Protein AF-K7T236-F1 (afdb_monomer_lite)

Sequence (93 aa):
MSRALCLDRGLIVGEVATEQAWGDQDELVYLTTRDVIAKTGLASTTLQRRRENDPTFPKPVVLSKVGNQNRCIRWVQSEIEGWMRKQAESRPE

Structure (mmCIF, N/CA/C/O backbone):
data_AF-K7T236-F1
#
_entry.id   AF-K7T236-F1
#
loop_
_atom_site.group_PDB
_atom_site.id
_atom_site.type_symbol
_atom_site.label_atom_id
_atom_site.label_alt_id
_atom_site.label_comp_id
_atom_site.label_asym_id
_atom_site.label_entity_id
_atom_site.label_seq_id
_atom_site.pdbx_PDB_ins_code
_atom_site.Cartn_x
_atom_site.Cartn_y
_atom_site.Cartn_z
_atom_site.occupancy
_atom_site.B_iso_or_equiv
_atom_site.auth_seq_id
_atom_site.auth_comp_id
_atom_site.auth_asym_id
_atom_site.auth_atom_id
_a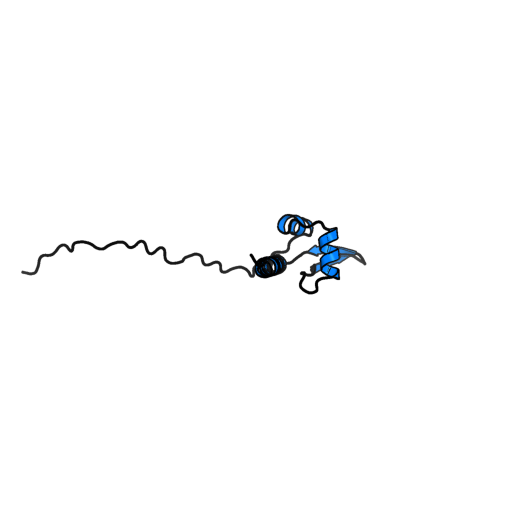tom_site.pdbx_PDB_model_num
ATOM 1 N N . MET A 1 1 ? -27.436 -63.042 38.446 1.00 42.62 1 MET A N 1
ATOM 2 C CA . MET A 1 1 ? -26.376 -62.554 37.538 1.00 42.62 1 MET A CA 1
ATOM 3 C C . MET A 1 1 ? -26.618 -61.076 37.270 1.00 42.62 1 MET A C 1
ATOM 5 O O . MET A 1 1 ? -27.749 -60.625 37.376 1.00 42.62 1 MET A O 1
ATOM 9 N N . SER A 1 2 ? -25.535 -60.339 37.079 1.00 40.50 2 SER A N 1
ATOM 10 C CA . SER A 1 2 ? -25.352 -58.902 37.284 1.00 40.50 2 SER A CA 1
ATOM 11 C C . SER A 1 2 ? -26.262 -57.922 36.518 1.00 40.50 2 SER A C 1
ATOM 13 O O . SER A 1 2 ? -26.391 -57.998 35.306 1.00 40.50 2 SER A O 1
ATOM 15 N N . ARG A 1 3 ? -26.762 -56.955 37.305 1.00 36.69 3 ARG A N 1
ATOM 16 C CA . ARG A 1 3 ? -26.969 -55.499 37.111 1.00 36.69 3 ARG A CA 1
ATOM 17 C C . ARG A 1 3 ? -27.743 -54.938 35.907 1.00 36.69 3 ARG A C 1
ATOM 19 O O . ARG A 1 3 ? -27.287 -54.916 34.773 1.00 36.69 3 ARG A O 1
ATOM 26 N N . ALA A 1 4 ? -28.832 -54.271 36.292 1.00 41.78 4 ALA A N 1
ATOM 27 C CA . ALA A 1 4 ? -29.415 -53.089 35.675 1.00 41.78 4 ALA A CA 1
ATOM 28 C C . ALA A 1 4 ? -28.466 -51.870 35.686 1.00 41.78 4 ALA A C 1
ATOM 30 O O . ALA A 1 4 ? -27.677 -51.712 36.622 1.00 41.78 4 ALA A O 1
ATOM 31 N N . LEU A 1 5 ? -28.616 -50.997 34.681 1.00 47.28 5 LEU A N 1
ATOM 32 C CA . LEU A 1 5 ? -29.001 -49.574 34.786 1.00 47.28 5 LEU A CA 1
ATOM 33 C C . LEU A 1 5 ? -28.696 -48.885 33.443 1.00 47.28 5 LEU A C 1
ATOM 35 O O . LEU A 1 5 ? -27.536 -48.658 33.106 1.00 47.28 5 LEU A O 1
ATOM 39 N N . CYS A 1 6 ? -29.741 -48.540 32.684 1.00 39.81 6 CYS A N 1
ATOM 40 C CA . CYS A 1 6 ? -29.638 -47.555 31.609 1.00 39.81 6 CYS A CA 1
ATOM 41 C C . CYS A 1 6 ? -29.445 -46.184 32.266 1.00 39.81 6 CYS A C 1
ATOM 43 O O . CYS A 1 6 ? -30.332 -45.719 32.981 1.00 39.81 6 CYS A O 1
ATOM 45 N N . LEU A 1 7 ? -28.270 -45.581 32.088 1.00 50.50 7 LEU A N 1
ATOM 46 C CA . LEU A 1 7 ? -27.964 -44.256 32.616 1.00 50.50 7 LEU A CA 1
ATOM 47 C C . LEU A 1 7 ? -28.692 -43.175 31.812 1.00 50.50 7 LEU A C 1
ATOM 49 O O . LEU A 1 7 ? -28.523 -43.025 30.604 1.00 50.50 7 LEU A O 1
ATOM 53 N N . ASP A 1 8 ? -29.508 -42.458 32.570 1.00 40.69 8 ASP A N 1
ATOM 54 C CA . ASP A 1 8 ? -30.115 -41.162 32.330 1.00 40.69 8 ASP A CA 1
ATOM 55 C C . ASP A 1 8 ? -29.055 -40.075 32.048 1.00 40.69 8 ASP A C 1
ATOM 57 O O . ASP A 1 8 ? -27.966 -40.094 32.618 1.00 40.69 8 ASP A O 1
ATOM 61 N N . ARG A 1 9 ? -29.424 -39.110 31.195 1.00 45.34 9 ARG A N 1
ATOM 62 C CA . ARG A 1 9 ? -28.867 -37.743 31.099 1.00 45.34 9 ARG A CA 1
ATOM 63 C C . ARG A 1 9 ? -27.341 -37.602 31.066 1.00 45.34 9 ARG A C 1
ATOM 65 O O . ARG A 1 9 ? -26.684 -37.353 32.071 1.00 45.34 9 ARG A O 1
ATOM 72 N N . GLY A 1 10 ? -26.819 -37.525 29.847 1.00 37.84 10 GLY A N 1
ATOM 73 C CA . GLY A 1 10 ? -25.580 -36.814 29.546 1.00 37.84 10 GLY A CA 1
ATOM 74 C C . GLY A 1 10 ? -25.873 -35.638 28.625 1.00 37.84 10 GLY A C 1
ATOM 75 O O . GLY A 1 10 ? -26.079 -35.821 27.432 1.00 37.84 10 GLY A O 1
ATOM 76 N N . LEU A 1 11 ? -25.935 -34.445 29.205 1.00 37.78 11 LEU A N 1
ATOM 77 C CA . LEU A 1 11 ? -25.910 -33.144 28.547 1.00 37.78 11 LEU A CA 1
ATOM 78 C C . LEU A 1 11 ? -24.785 -33.119 27.492 1.00 37.78 11 LEU A C 1
ATOM 80 O O . LEU A 1 11 ? -23.615 -33.076 27.863 1.00 37.78 11 LEU A O 1
ATOM 84 N N . ILE A 1 12 ? -25.107 -33.114 26.194 1.00 43.53 12 ILE A N 1
ATOM 85 C CA . ILE A 1 12 ? -24.154 -32.581 25.216 1.00 43.53 12 ILE A CA 1
ATOM 86 C C . ILE A 1 12 ? -24.127 -31.067 25.425 1.00 43.53 12 ILE A C 1
ATOM 88 O O . ILE A 1 12 ? -24.886 -30.313 24.820 1.00 43.53 12 ILE A O 1
ATOM 92 N N . VAL A 1 13 ? -23.276 -30.606 26.342 1.00 42.22 13 VAL A N 1
ATOM 93 C CA . VAL A 1 13 ? -22.724 -29.262 26.199 1.00 42.22 13 VAL A CA 1
ATOM 94 C C . VAL A 1 13 ? -22.027 -29.313 24.852 1.00 42.22 13 VAL A C 1
ATOM 96 O O . VAL A 1 13 ? -21.025 -30.007 24.700 1.00 42.22 13 VAL A O 1
ATOM 99 N N . GLY A 1 14 ? -22.631 -28.679 23.849 1.00 47.19 14 GLY A N 1
ATOM 100 C CA . GLY A 1 14 ? -21.983 -28.393 22.581 1.00 47.19 14 GLY A CA 1
ATOM 101 C C . GLY A 1 14 ? -20.845 -27.425 22.856 1.00 47.19 14 GLY A C 1
ATOM 102 O O . GLY A 1 14 ? -20.962 -26.228 22.615 1.00 47.19 14 GLY A O 1
ATOM 103 N N . GLU A 1 15 ? -19.772 -27.946 23.436 1.00 49.34 15 GLU A N 1
ATOM 104 C CA . GLU A 1 15 ? -18.475 -27.316 23.490 1.00 49.34 15 GLU A CA 1
ATOM 105 C C . GLU A 1 15 ? -17.961 -27.309 22.052 1.00 49.34 15 GLU A C 1
ATOM 107 O O . GLU A 1 15 ? -17.309 -28.234 21.580 1.00 49.34 15 GLU A O 1
ATOM 112 N N . VAL A 1 16 ? -18.332 -26.263 21.313 1.00 52.78 16 VAL A N 1
ATOM 113 C CA . VAL A 1 16 ? -17.669 -25.887 20.063 1.00 52.78 16 VAL A CA 1
ATOM 114 C C . VAL A 1 16 ? -16.318 -25.269 20.419 1.00 52.78 16 VAL A C 1
ATOM 116 O O . VAL A 1 16 ? -16.073 -24.075 20.261 1.00 52.78 16 VAL A O 1
ATOM 119 N N . ALA A 1 17 ? -15.443 -26.095 20.986 1.00 46.38 17 ALA A N 1
ATOM 120 C CA . ALA A 1 17 ? -14.055 -25.759 21.203 1.00 46.38 17 ALA A CA 1
ATOM 121 C C . ALA A 1 17 ? -13.348 -25.690 19.843 1.00 46.38 17 ALA A C 1
ATOM 123 O O . ALA A 1 17 ? -13.041 -26.702 19.228 1.00 46.38 17 ALA A O 1
ATOM 124 N N . THR A 1 18 ? -13.084 -24.451 19.420 1.00 59.00 18 THR A N 1
ATOM 125 C CA . THR A 1 18 ? -11.821 -24.014 18.807 1.00 59.00 18 THR A CA 1
ATOM 126 C C . THR A 1 18 ? -11.252 -24.903 17.695 1.00 59.00 18 THR A C 1
ATOM 128 O O . THR A 1 18 ? -10.290 -25.634 17.907 1.00 59.00 18 THR A O 1
ATOM 131 N N . GLU A 1 19 ? -11.714 -24.711 16.460 1.00 50.06 19 GLU A N 1
ATOM 132 C CA . GLU A 1 19 ? -10.935 -25.103 15.273 1.00 50.06 19 GLU A CA 1
ATOM 133 C C . GLU A 1 19 ? -10.951 -23.997 14.222 1.00 50.06 19 GLU A C 1
ATOM 135 O O . GLU A 1 19 ? -11.245 -24.173 13.045 1.00 50.06 19 GLU A O 1
ATOM 140 N N . GLN A 1 20 ? -10.616 -22.799 14.673 1.00 48.34 20 GLN A N 1
ATOM 141 C CA . GLN A 1 20 ? -10.147 -21.752 13.791 1.00 48.34 20 GLN A CA 1
ATOM 142 C C . GLN A 1 20 ? -8.647 -21.627 14.014 1.00 48.34 20 GLN A C 1
ATOM 144 O O . GLN A 1 20 ? -8.145 -20.685 14.617 1.00 48.34 20 GLN A O 1
ATOM 149 N N . ALA A 1 21 ? -7.933 -22.637 13.515 1.00 50.84 21 ALA A N 1
ATOM 150 C CA . ALA A 1 21 ? -6.506 -22.563 13.265 1.00 50.84 21 ALA A CA 1
ATOM 151 C C . ALA A 1 21 ? -6.269 -21.497 12.182 1.00 50.84 21 ALA A C 1
ATOM 153 O O . ALA A 1 21 ? -6.168 -21.790 10.995 1.00 50.84 21 ALA A O 1
ATOM 154 N N . TRP A 1 22 ? -6.240 -20.227 12.588 1.00 49.41 22 TRP A N 1
ATOM 155 C CA . TRP A 1 22 ? -5.851 -19.087 11.752 1.00 49.41 22 TRP A CA 1
ATOM 156 C C . TRP A 1 22 ? -4.325 -19.041 11.694 1.00 49.41 22 TRP A C 1
ATOM 158 O O . TRP A 1 22 ? -3.680 -18.100 12.146 1.00 49.41 22 TRP A O 1
ATOM 168 N N . GLY A 1 23 ? -3.751 -20.144 11.227 1.00 55.94 23 GLY A N 1
ATOM 169 C CA . GLY A 1 23 ? -2.325 -20.404 11.216 1.00 55.94 23 GLY A CA 1
ATOM 170 C C . GLY A 1 23 ? -1.803 -20.481 9.797 1.00 55.94 23 GLY A C 1
ATOM 171 O O . GLY A 1 23 ? -1.272 -21.514 9.426 1.00 55.94 23 GLY A O 1
ATOM 172 N N . ASP A 1 24 ? -1.986 -19.412 9.026 1.00 51.97 24 ASP A N 1
ATOM 173 C CA . ASP A 1 24 ? -1.021 -19.017 7.999 1.00 51.97 24 ASP A CA 1
ATOM 174 C C . ASP A 1 24 ? -1.250 -17.531 7.678 1.00 51.97 24 ASP A C 1
ATOM 176 O O . ASP A 1 24 ? -2.120 -17.152 6.897 1.00 51.97 24 ASP A O 1
ATOM 180 N N . GLN A 1 25 ? -0.594 -16.645 8.426 1.00 53.12 25 GLN A N 1
ATOM 181 C CA . GLN A 1 25 ? -0.567 -15.200 8.131 1.00 53.12 25 GLN A CA 1
ATOM 182 C C . GLN A 1 25 ? 0.816 -14.764 7.623 1.00 53.12 25 GLN A C 1
ATOM 184 O O . GLN A 1 25 ? 1.085 -13.567 7.494 1.00 53.12 25 GLN A O 1
ATOM 189 N N . ASP A 1 26 ? 1.675 -15.744 7.335 1.00 57.03 26 ASP A N 1
ATOM 190 C CA . ASP A 1 26 ? 3.036 -15.551 6.843 1.00 57.03 26 ASP A CA 1
ATOM 191 C C . ASP A 1 26 ? 3.183 -15.943 5.366 1.00 57.03 26 ASP A C 1
ATOM 193 O O . ASP A 1 26 ? 4.268 -15.791 4.800 1.00 57.03 26 ASP A O 1
ATOM 197 N N . GLU A 1 27 ? 2.105 -16.377 4.693 1.00 68.94 27 GLU A N 1
ATOM 198 C CA . GLU A 1 27 ? 2.113 -16.431 3.235 1.00 68.94 27 GLU A CA 1
ATOM 199 C C . GLU A 1 27 ? 2.425 -15.031 2.690 1.00 68.94 27 GLU A C 1
ATOM 201 O O . GLU A 1 27 ? 1.678 -14.060 2.854 1.00 68.94 27 GLU A O 1
ATOM 206 N N . LEU A 1 28 ? 3.592 -14.920 2.056 1.00 77.38 28 LEU A N 1
ATOM 207 C CA . LEU A 1 28 ? 4.111 -13.671 1.529 1.00 77.38 28 LEU A CA 1
ATOM 208 C C . LEU A 1 28 ? 3.318 -13.268 0.280 1.00 77.38 28 LEU A C 1
ATOM 210 O O . LEU A 1 28 ? 3.730 -13.501 -0.858 1.00 77.38 28 LEU A O 1
ATOM 214 N N . VAL A 1 29 ? 2.162 -12.644 0.496 1.00 87.31 29 VAL A N 1
ATOM 215 C CA . VAL A 1 29 ? 1.281 -12.183 -0.577 1.00 87.31 29 VAL A CA 1
ATOM 216 C C . VAL A 1 29 ? 1.690 -10.784 -1.035 1.00 87.31 29 VAL A C 1
ATOM 218 O O . VAL A 1 29 ? 1.667 -9.805 -0.280 1.00 87.31 29 VAL A O 1
ATOM 221 N N . TYR A 1 30 ? 2.036 -10.678 -2.319 1.00 87.25 30 TYR A N 1
ATOM 222 C CA . TYR A 1 30 ? 2.414 -9.422 -2.961 1.00 87.25 30 TYR A CA 1
ATOM 223 C C . TYR A 1 30 ? 1.226 -8.718 -3.622 1.00 87.25 30 TYR A C 1
ATOM 225 O O . TYR A 1 30 ? 0.731 -9.132 -4.673 1.00 87.25 30 TYR A O 1
ATOM 233 N N . LEU A 1 31 ? 0.850 -7.565 -3.082 1.00 87.44 31 LEU A N 1
ATOM 234 C CA . LEU A 1 31 ? -0.189 -6.694 -3.620 1.00 87.44 31 LEU A CA 1
ATOM 235 C C . LEU A 1 31 ? 0.370 -5.687 -4.627 1.00 87.44 31 LEU A C 1
ATOM 237 O O . LEU A 1 31 ? 1.525 -5.256 -4.553 1.00 87.44 31 LEU A O 1
ATOM 241 N N . THR A 1 32 ? -0.467 -5.280 -5.580 1.00 89.38 32 THR A N 1
ATOM 242 C CA . THR A 1 32 ? -0.174 -4.115 -6.421 1.00 89.38 32 THR A CA 1
ATOM 243 C C . THR A 1 32 ? -0.540 -2.827 -5.685 1.00 89.38 32 THR A C 1
ATOM 245 O O . THR A 1 32 ? -1.334 -2.839 -4.745 1.00 89.38 32 THR A O 1
ATOM 248 N N . THR A 1 33 ? -0.025 -1.679 -6.133 1.00 86.88 33 THR A N 1
ATOM 249 C CA . THR A 1 33 ? -0.445 -0.379 -5.577 1.00 86.88 33 THR A CA 1
ATOM 250 C C . THR A 1 33 ? -1.959 -0.169 -5.698 1.00 86.88 33 THR A C 1
ATOM 252 O O . THR A 1 33 ? -2.562 0.426 -4.812 1.00 86.88 33 THR A O 1
ATOM 255 N N . ARG A 1 34 ? -2.600 -0.695 -6.755 1.00 87.75 34 ARG A N 1
ATOM 256 C CA . ARG A 1 34 ? -4.057 -0.604 -6.928 1.00 87.75 34 ARG A CA 1
ATOM 257 C C . ARG A 1 34 ? -4.806 -1.392 -5.853 1.00 87.75 34 ARG A C 1
ATOM 259 O O . ARG A 1 34 ? -5.778 -0.881 -5.310 1.00 87.75 34 ARG A O 1
ATOM 266 N N . ASP A 1 35 ? -4.335 -2.593 -5.522 1.00 89.88 35 ASP A N 1
ATOM 267 C CA . ASP A 1 35 ? -4.909 -3.407 -4.443 1.00 89.88 35 ASP A CA 1
ATOM 268 C C . ASP A 1 35 ? -4.708 -2.753 -3.075 1.00 89.88 35 ASP A C 1
ATOM 270 O O . ASP A 1 35 ? -5.617 -2.748 -2.253 1.00 89.88 35 ASP A O 1
ATOM 274 N N . VAL A 1 36 ? -3.551 -2.124 -2.843 1.00 88.56 36 VAL A N 1
ATOM 275 C CA . VAL A 1 36 ? -3.305 -1.353 -1.614 1.00 88.56 36 VAL A CA 1
ATOM 276 C C . VAL A 1 36 ? -4.265 -0.172 -1.495 1.00 88.56 36 VAL A C 1
ATOM 278 O O . VAL A 1 36 ? -4.818 0.051 -0.420 1.00 88.56 36 VAL A O 1
ATOM 281 N N . ILE A 1 37 ? -4.506 0.568 -2.580 1.00 90.50 37 ILE A N 1
ATOM 282 C CA . ILE A 1 37 ? -5.495 1.658 -2.611 1.00 90.50 37 ILE A CA 1
ATOM 283 C C . ILE A 1 37 ? -6.894 1.117 -2.303 1.00 90.50 37 ILE A C 1
ATOM 285 O O . ILE A 1 37 ? -7.588 1.681 -1.463 1.00 90.50 37 ILE A O 1
ATOM 289 N N . ALA A 1 38 ? -7.287 0.002 -2.924 1.00 90.56 38 ALA A N 1
ATOM 290 C CA . ALA A 1 38 ? -8.584 -0.625 -2.679 1.00 90.56 38 ALA A CA 1
ATOM 291 C C . ALA A 1 38 ? -8.741 -1.099 -1.222 1.00 90.56 38 ALA A C 1
ATOM 293 O O . ALA A 1 38 ? -9.795 -0.898 -0.629 1.00 90.56 38 ALA A O 1
ATOM 294 N N . LYS A 1 39 ? -7.687 -1.678 -0.628 1.00 88.69 39 LYS A N 1
ATOM 295 C CA . LYS A 1 39 ? -7.705 -2.197 0.749 1.00 88.69 39 LYS A CA 1
ATOM 296 C C . LYS A 1 39 ? -7.665 -1.077 1.794 1.00 88.69 39 LYS A C 1
ATOM 298 O O . LYS A 1 39 ? -8.369 -1.143 2.792 1.00 88.69 39 LYS A O 1
ATOM 303 N N . THR A 1 40 ? -6.846 -0.046 1.576 1.00 87.81 40 THR A N 1
ATOM 304 C CA . THR A 1 40 ? -6.677 1.091 2.505 1.00 87.81 40 THR A CA 1
ATOM 305 C C . THR A 1 40 ? -7.748 2.172 2.357 1.00 87.81 40 THR A C 1
ATOM 307 O O . THR A 1 40 ? -7.927 2.967 3.276 1.00 87.81 40 THR A O 1
ATOM 310 N N . GLY A 1 41 ? -8.416 2.257 1.202 1.00 88.81 41 GLY A N 1
ATOM 311 C CA . GLY A 1 41 ? -9.304 3.369 0.851 1.00 88.81 41 GLY A CA 1
ATOM 312 C C . GLY A 1 41 ? -8.577 4.703 0.632 1.00 88.81 41 GLY A C 1
ATOM 313 O O . GLY A 1 41 ? -9.219 5.741 0.486 1.00 88.81 41 GLY A O 1
ATOM 314 N N . LEU A 1 42 ? -7.239 4.711 0.621 1.00 86.88 42 LEU A N 1
ATOM 315 C CA . LEU A 1 42 ? -6.434 5.924 0.494 1.00 86.88 42 LEU A CA 1
ATOM 316 C C . LEU A 1 42 ? -6.049 6.180 -0.959 1.00 86.88 42 LEU A C 1
ATOM 318 O O . LEU A 1 42 ? -5.625 5.277 -1.674 1.00 86.88 42 LEU A O 1
ATOM 322 N N . ALA A 1 43 ? -6.095 7.445 -1.374 1.00 88.12 43 ALA A N 1
ATOM 323 C CA . ALA A 1 43 ? -5.588 7.851 -2.679 1.00 88.12 43 ALA A CA 1
ATOM 324 C C . ALA A 1 43 ? -4.068 7.625 -2.802 1.00 88.12 43 ALA A C 1
ATOM 326 O O . ALA A 1 43 ? -3.317 7.757 -1.833 1.00 88.12 43 ALA A O 1
ATOM 327 N N . SER A 1 44 ? -3.595 7.371 -4.028 1.00 84.38 44 SER A N 1
ATOM 328 C CA . SER A 1 44 ? -2.166 7.152 -4.315 1.00 84.38 44 SER A CA 1
ATOM 329 C C . SER A 1 44 ? -1.266 8.305 -3.855 1.00 84.38 44 SER A C 1
ATOM 331 O O . SER A 1 44 ? -0.142 8.074 -3.415 1.00 84.38 44 SER A O 1
ATOM 333 N N . THR A 1 45 ? -1.748 9.544 -3.949 1.00 86.88 45 THR A N 1
ATOM 334 C CA . THR A 1 45 ? -1.032 10.741 -3.482 1.00 86.88 45 THR A CA 1
ATOM 335 C C . THR A 1 45 ? -0.875 10.742 -1.962 1.00 86.88 45 THR A C 1
ATOM 337 O O . THR A 1 45 ? 0.195 11.061 -1.449 1.00 86.88 45 THR A O 1
ATOM 340 N N . THR A 1 46 ? -1.907 10.308 -1.237 1.00 87.75 46 THR A N 1
ATOM 341 C CA . THR A 1 46 ? -1.882 10.161 0.222 1.00 87.75 46 THR A CA 1
ATOM 342 C C . THR A 1 46 ? -0.934 9.051 0.660 1.00 87.75 46 THR A C 1
ATOM 344 O O . THR A 1 46 ? -0.233 9.231 1.652 1.00 87.75 46 THR A O 1
ATOM 347 N N . LEU A 1 47 ? -0.854 7.939 -0.082 1.00 86.00 47 LEU A N 1
ATOM 348 C CA . LEU A 1 47 ? 0.121 6.873 0.191 1.00 86.00 47 LEU A CA 1
ATOM 349 C C . LEU A 1 47 ? 1.556 7.399 0.087 1.00 86.00 47 LEU A C 1
ATOM 351 O O . LEU A 1 47 ? 2.365 7.172 0.983 1.00 86.00 47 LEU A O 1
ATOM 355 N N . GLN A 1 48 ? 1.863 8.143 -0.980 1.00 84.44 48 GLN A N 1
ATOM 356 C CA . GLN A 1 48 ? 3.194 8.712 -1.179 1.00 84.44 48 GLN A CA 1
ATOM 357 C C . GLN A 1 48 ? 3.536 9.747 -0.097 1.00 84.44 48 GLN A C 1
ATOM 359 O O . GLN A 1 48 ? 4.616 9.686 0.482 1.00 84.44 48 GLN A O 1
ATOM 364 N N . ARG A 1 49 ? 2.591 10.630 0.251 1.00 87.25 49 ARG A N 1
ATOM 365 C CA . ARG A 1 49 ? 2.771 11.603 1.335 1.00 87.25 49 ARG A CA 1
ATOM 366 C C . ARG A 1 49 ? 2.972 10.918 2.689 1.00 87.25 49 ARG A C 1
ATOM 368 O O . ARG A 1 49 ? 3.866 11.303 3.431 1.00 87.25 49 ARG A O 1
ATOM 375 N N . ARG A 1 50 ? 2.186 9.893 3.024 1.00 85.88 50 ARG A N 1
ATOM 376 C CA . ARG A 1 50 ? 2.368 9.130 4.272 1.00 85.88 50 ARG A CA 1
ATOM 377 C C . ARG A 1 50 ? 3.706 8.416 4.310 1.00 85.88 50 ARG A C 1
ATOM 379 O O . ARG A 1 50 ? 4.372 8.458 5.325 1.00 85.88 50 ARG A O 1
ATOM 386 N N . ARG A 1 51 ? 4.169 7.859 3.194 1.00 85.50 51 ARG A N 1
ATOM 387 C CA . ARG A 1 51 ? 5.507 7.260 3.115 1.00 85.50 51 ARG A CA 1
ATOM 388 C C . ARG A 1 51 ? 6.636 8.257 3.420 1.00 85.50 51 ARG A C 1
ATOM 390 O O . ARG A 1 51 ? 7.687 7.846 3.902 1.00 85.50 51 ARG A O 1
ATOM 397 N N . GLU A 1 52 ? 6.442 9.537 3.115 1.00 84.06 52 GLU A N 1
ATOM 398 C CA . GLU A 1 52 ? 7.415 10.601 3.399 1.00 84.06 52 GLU A CA 1
ATOM 399 C C . GLU A 1 52 ? 7.331 11.118 4.843 1.00 84.06 52 GLU A C 1
ATOM 401 O O . GLU A 1 52 ? 8.354 11.494 5.406 1.00 84.06 52 GLU A O 1
ATOM 406 N N . ASN A 1 53 ? 6.137 11.129 5.443 1.00 84.19 53 ASN A N 1
ATOM 407 C CA . ASN A 1 53 ? 5.901 11.710 6.770 1.00 84.19 53 ASN A CA 1
ATOM 408 C C . ASN A 1 53 ? 5.907 10.672 7.908 1.00 84.19 53 ASN A C 1
ATOM 410 O O . ASN A 1 53 ? 6.300 10.996 9.025 1.00 84.19 53 ASN A O 1
ATOM 414 N N . ASP A 1 54 ? 5.496 9.433 7.634 1.00 80.38 54 ASP A N 1
ATOM 415 C CA . ASP A 1 54 ? 5.300 8.372 8.619 1.00 80.38 54 ASP A CA 1
ATOM 416 C C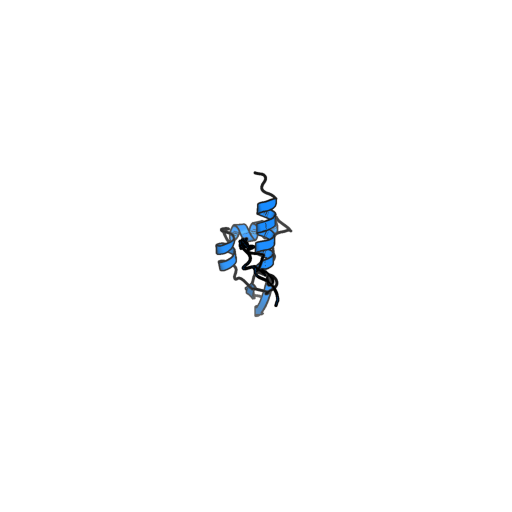 . ASP A 1 54 ? 6.338 7.249 8.434 1.00 80.38 54 ASP A C 1
ATOM 418 O O . ASP A 1 54 ? 6.253 6.471 7.478 1.00 80.38 54 ASP A O 1
ATOM 422 N N . PRO A 1 55 ? 7.292 7.075 9.369 1.00 79.00 55 PRO A N 1
ATOM 423 C CA . PRO A 1 55 ? 8.291 6.008 9.282 1.00 79.00 55 PRO A CA 1
ATOM 424 C C . PRO A 1 55 ? 7.696 4.605 9.488 1.00 79.00 55 PRO A C 1
ATOM 426 O O . PRO A 1 55 ? 8.319 3.614 9.113 1.00 79.00 55 PRO A O 1
ATOM 429 N N . THR A 1 56 ? 6.495 4.517 10.069 1.00 82.69 56 THR A N 1
ATOM 430 C CA . THR A 1 56 ? 5.760 3.264 10.321 1.00 82.69 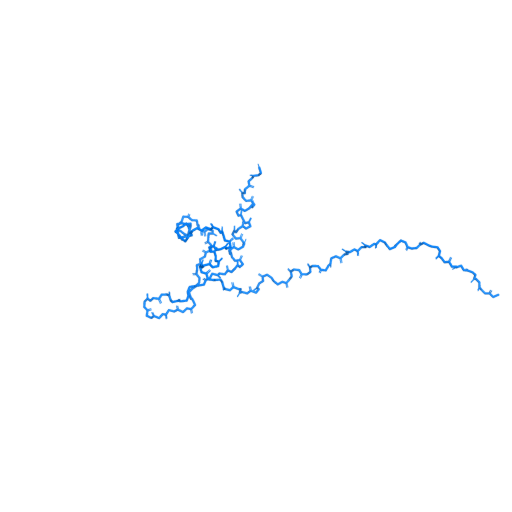56 THR A CA 1
ATOM 431 C C . THR A 1 56 ? 4.983 2.784 9.092 1.00 82.69 56 THR A C 1
ATOM 433 O O . THR A 1 56 ? 4.454 1.673 9.096 1.00 82.69 56 THR A O 1
ATOM 436 N N . PHE A 1 57 ? 4.866 3.611 8.048 1.00 84.00 57 PHE A N 1
ATOM 437 C CA . PHE A 1 57 ? 4.156 3.230 6.834 1.00 84.00 57 PHE A CA 1
ATOM 438 C C . PHE A 1 57 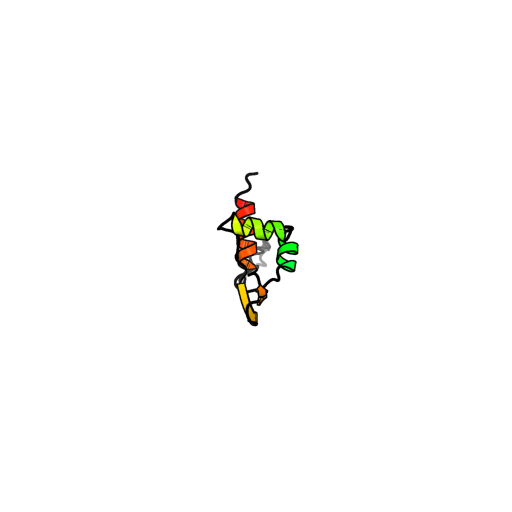? 4.990 2.217 6.021 1.00 84.00 57 PHE A C 1
ATOM 440 O O . PHE A 1 57 ? 6.190 2.443 5.822 1.00 84.00 57 PHE A O 1
ATOM 447 N N . PRO A 1 58 ? 4.396 1.106 5.542 1.00 85.62 58 PRO A N 1
ATOM 448 C CA . PRO A 1 58 ? 5.127 0.072 4.812 1.00 85.62 58 PRO A CA 1
ATOM 449 C C . PRO A 1 58 ? 5.780 0.617 3.543 1.00 85.62 58 PRO A C 1
ATOM 451 O O . PRO A 1 58 ? 5.334 1.606 2.954 1.00 85.62 58 PRO A O 1
ATOM 454 N N . LYS A 1 59 ? 6.867 -0.026 3.111 1.00 85.69 59 LYS A N 1
ATOM 455 C CA . LYS A 1 59 ? 7.632 0.405 1.937 1.00 85.69 59 LYS A CA 1
ATOM 456 C C . LYS A 1 59 ? 7.384 -0.546 0.768 1.00 85.69 59 LYS A C 1
ATOM 458 O O . LYS A 1 59 ? 7.384 -1.758 0.954 1.00 85.69 59 LYS A O 1
ATOM 463 N N . PRO A 1 60 ? 7.220 -0.021 -0.456 1.00 86.38 60 PRO A N 1
ATOM 464 C CA . PRO A 1 60 ? 7.070 -0.874 -1.620 1.00 86.38 60 PRO A CA 1
ATOM 465 C C . PRO A 1 60 ? 8.364 -1.647 -1.909 1.00 86.38 60 PRO A C 1
ATOM 467 O O . PRO A 1 60 ? 9.453 -1.070 -1.956 1.00 86.38 60 PRO A O 1
ATOM 470 N N . VAL A 1 61 ? 8.225 -2.941 -2.180 1.00 85.38 61 VAL A N 1
ATOM 471 C CA . VAL A 1 61 ? 9.293 -3.843 -2.614 1.00 85.38 61 VAL A CA 1
ATOM 472 C C . VAL A 1 61 ? 9.383 -3.824 -4.138 1.00 85.38 61 VAL A C 1
ATOM 474 O O . VAL A 1 61 ? 8.390 -3.952 -4.852 1.00 85.38 61 VAL A O 1
ATOM 477 N N . VAL A 1 62 ? 10.595 -3.665 -4.662 1.00 83.31 62 VAL A N 1
ATOM 478 C CA . VAL A 1 62 ? 10.850 -3.637 -6.106 1.00 83.31 62 VAL A CA 1
ATOM 479 C C . VAL A 1 62 ? 11.418 -4.990 -6.511 1.00 83.31 62 VAL A C 1
ATOM 481 O O . VAL A 1 62 ? 12.580 -5.270 -6.237 1.00 83.31 62 VAL A O 1
ATOM 484 N N . LEU A 1 63 ? 10.607 -5.819 -7.168 1.00 78.75 63 LEU A N 1
ATOM 485 C CA . LEU A 1 63 ? 10.996 -7.183 -7.549 1.00 78.75 63 LEU A CA 1
ATOM 486 C C . LEU A 1 63 ? 11.836 -7.230 -8.831 1.00 78.75 63 LEU A C 1
ATOM 488 O O . LEU A 1 63 ? 12.619 -8.151 -9.029 1.00 78.75 63 LEU A O 1
ATOM 492 N N . SER A 1 64 ? 11.680 -6.248 -9.719 1.00 73.25 64 SER A N 1
ATOM 493 C CA . SER A 1 64 ? 12.462 -6.172 -10.954 1.00 73.25 64 SER A CA 1
ATOM 494 C C . SER A 1 64 ? 12.686 -4.725 -11.385 1.00 73.25 64 SER A C 1
ATOM 496 O O . SER A 1 64 ? 11.779 -3.883 -11.312 1.00 73.25 64 SER A O 1
ATOM 498 N N . LYS A 1 65 ? 13.911 -4.450 -11.837 1.00 71.12 65 LYS A N 1
ATOM 499 C CA . LYS A 1 65 ? 14.349 -3.179 -12.419 1.00 71.12 65 LYS A CA 1
ATOM 500 C C . LYS A 1 65 ? 14.762 -3.447 -13.863 1.00 71.12 65 LYS A C 1
ATOM 502 O O . LYS A 1 65 ? 15.558 -4.346 -14.110 1.00 71.12 65 LYS A O 1
ATOM 507 N N . VAL A 1 66 ? 14.236 -2.670 -14.805 1.00 61.97 66 VAL A N 1
ATOM 508 C CA . VAL A 1 66 ? 14.675 -2.708 -16.208 1.00 61.97 66 VAL A CA 1
ATOM 509 C C . VAL A 1 66 ? 15.273 -1.344 -16.517 1.00 61.97 66 VAL A C 1
ATOM 511 O O . VAL A 1 66 ? 14.559 -0.340 -16.550 1.00 61.97 66 VAL A O 1
ATOM 514 N N . GLY A 1 67 ? 16.597 -1.295 -16.676 1.00 70.75 67 GLY A N 1
ATOM 515 C CA . GLY A 1 67 ? 17.334 -0.034 -16.758 1.00 70.75 67 GLY A CA 1
ATOM 516 C C . GLY A 1 67 ? 17.151 0.806 -15.487 1.00 70.75 67 GLY A C 1
ATOM 517 O O . GLY A 1 67 ? 17.285 0.294 -14.378 1.00 70.75 67 GLY A O 1
ATOM 518 N N . ASN A 1 68 ? 16.806 2.088 -15.648 1.00 67.69 68 ASN A N 1
ATOM 519 C CA . ASN A 1 68 ? 16.577 3.023 -14.538 1.00 67.69 68 ASN A CA 1
ATOM 520 C C . ASN A 1 68 ? 15.101 3.104 -14.085 1.00 67.69 68 ASN A C 1
ATOM 522 O O . ASN A 1 68 ? 14.728 4.017 -13.354 1.00 67.69 68 ASN A O 1
ATOM 526 N N . GLN A 1 69 ? 14.232 2.198 -14.554 1.00 63.56 69 GLN A N 1
ATOM 527 C CA . GLN A 1 69 ? 12.809 2.202 -14.205 1.00 63.56 69 GLN A CA 1
ATOM 528 C C . GLN A 1 69 ? 12.411 0.979 -13.373 1.00 63.56 69 GLN A C 1
ATOM 530 O O . GLN A 1 69 ? 12.672 -0.176 -13.725 1.00 63.56 69 GLN A O 1
ATOM 535 N N . ASN A 1 70 ? 11.712 1.245 -12.270 1.00 69.62 70 ASN A N 1
ATOM 536 C CA . ASN A 1 70 ? 11.120 0.241 -11.394 1.00 69.62 70 ASN A CA 1
ATOM 537 C C . ASN A 1 70 ? 9.823 -0.282 -12.036 1.00 69.62 70 ASN A C 1
ATOM 539 O O . ASN A 1 70 ? 8.777 0.352 -11.928 1.00 69.62 70 ASN A O 1
ATOM 543 N N . ARG A 1 71 ? 9.888 -1.426 -12.730 1.00 64.88 71 ARG A N 1
ATOM 544 C CA . ARG A 1 71 ? 8.740 -1.994 -13.468 1.00 64.88 71 ARG A CA 1
ATOM 545 C C . ARG A 1 71 ? 7.788 -2.783 -12.570 1.00 64.88 71 ARG A C 1
ATOM 547 O O . ARG A 1 71 ? 6.578 -2.687 -12.733 1.00 64.88 71 ARG A O 1
ATOM 554 N N . CYS A 1 72 ? 8.329 -3.542 -11.618 1.00 75.06 72 CYS A N 1
ATOM 555 C CA . CYS A 1 72 ? 7.544 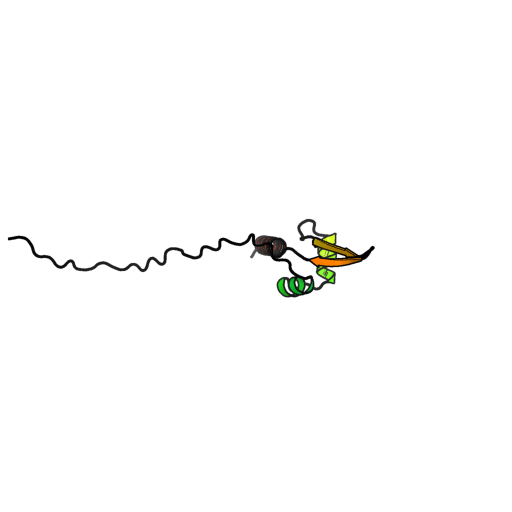-4.428 -10.758 1.00 75.06 72 CYS A CA 1
ATOM 556 C C . CYS A 1 72 ? 7.622 -3.963 -9.308 1.00 75.06 72 CYS A C 1
ATOM 558 O O . CYS A 1 72 ? 8.423 -4.471 -8.523 1.00 75.06 72 CYS A O 1
ATOM 560 N N . ILE A 1 73 ? 6.795 -2.972 -8.979 1.00 82.00 73 ILE A N 1
ATOM 561 C CA . ILE A 1 73 ? 6.606 -2.491 -7.611 1.00 82.00 73 ILE A CA 1
ATOM 562 C C . ILE A 1 73 ? 5.474 -3.299 -6.975 1.00 82.00 73 ILE A C 1
ATOM 564 O O . ILE A 1 73 ? 4.369 -3.360 -7.516 1.00 82.00 73 ILE A O 1
ATOM 568 N N . ARG A 1 74 ? 5.757 -3.930 -5.839 1.00 88.69 74 ARG A N 1
ATOM 569 C CA . ARG A 1 74 ? 4.817 -4.738 -5.065 1.00 88.69 74 ARG A CA 1
ATOM 570 C C . ARG A 1 74 ? 4.828 -4.318 -3.604 1.00 88.69 74 ARG A C 1
ATOM 572 O O . ARG A 1 74 ? 5.780 -3.711 -3.129 1.00 88.69 74 ARG A O 1
ATOM 579 N N . TRP A 1 75 ? 3.757 -4.641 -2.905 1.00 88.19 75 TRP A N 1
ATOM 580 C CA . TRP A 1 75 ? 3.574 -4.353 -1.490 1.00 88.19 75 TRP A CA 1
ATOM 581 C C . TRP A 1 75 ? 3.340 -5.654 -0.749 1.00 88.19 75 TRP A C 1
ATOM 583 O O . TRP A 1 75 ? 2.656 -6.529 -1.273 1.00 88.19 75 TRP A O 1
ATOM 593 N N . VAL A 1 76 ? 3.888 -5.785 0.452 1.00 89.94 76 VAL A N 1
ATOM 594 C CA . VAL A 1 76 ? 3.621 -6.954 1.287 1.00 89.94 76 VAL A CA 1
ATOM 595 C C . VAL A 1 76 ? 2.282 -6.748 1.982 1.00 89.94 76 VAL A C 1
ATOM 597 O O . VAL A 1 76 ? 2.073 -5.747 2.670 1.00 89.94 76 VAL A O 1
ATOM 600 N N . GLN A 1 77 ? 1.358 -7.682 1.771 1.00 89.19 77 GLN A N 1
ATOM 601 C CA . G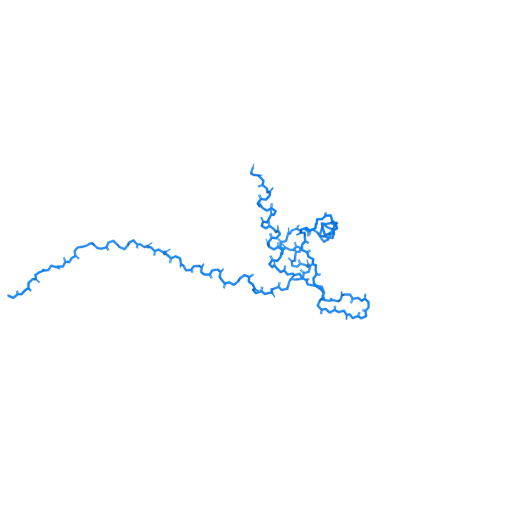LN A 1 77 ? 0.018 -7.627 2.347 1.00 89.19 77 GLN A CA 1
ATOM 602 C C . GLN A 1 77 ? 0.056 -7.554 3.883 1.00 89.19 77 GLN A C 1
ATOM 604 O O . GLN A 1 77 ? -0.567 -6.661 4.462 1.00 89.19 77 GLN A O 1
ATOM 609 N N . SER A 1 78 ? 0.846 -8.417 4.524 1.00 87.88 78 SER A N 1
ATOM 610 C CA . SER A 1 78 ? 0.935 -8.509 5.986 1.00 87.88 78 SER A CA 1
ATOM 611 C C . SER A 1 78 ? 1.446 -7.216 6.634 1.00 87.88 78 SER A C 1
ATOM 613 O O . SER A 1 78 ? 0.953 -6.817 7.688 1.00 87.88 78 SER A O 1
ATOM 615 N N . GLU A 1 79 ? 2.373 -6.494 5.991 1.00 88.12 79 GLU A N 1
ATOM 616 C CA . GLU A 1 79 ? 2.853 -5.203 6.504 1.00 88.12 79 GLU A CA 1
ATOM 617 C C . GLU A 1 79 ? 1.761 -4.122 6.459 1.00 88.12 79 GLU A C 1
ATOM 619 O O . GLU A 1 79 ? 1.623 -3.326 7.391 1.00 88.12 79 GLU A O 1
ATOM 624 N N . ILE A 1 80 ? 0.960 -4.104 5.387 1.00 89.38 80 ILE A N 1
ATOM 625 C CA . ILE A 1 80 ? -0.165 -3.171 5.229 1.00 89.38 80 ILE A CA 1
ATOM 626 C C . ILE A 1 80 ? -1.226 -3.438 6.297 1.00 89.38 80 ILE A C 1
ATOM 628 O O . ILE A 1 80 ? -1.711 -2.498 6.927 1.00 89.38 80 ILE A O 1
ATOM 632 N N . GLU A 1 81 ? -1.557 -4.704 6.541 1.00 88.12 81 GLU A N 1
ATOM 633 C CA . GLU A 1 81 ? -2.528 -5.089 7.570 1.00 88.12 81 GLU A CA 1
ATOM 634 C C . GLU A 1 81 ? -2.020 -4.821 8.984 1.00 88.12 81 GLU A C 1
ATOM 636 O O . GLU A 1 81 ? -2.768 -4.306 9.816 1.00 88.12 81 GLU A O 1
ATOM 641 N N . GLY A 1 82 ? -0.740 -5.085 9.251 1.00 88.88 82 GLY A N 1
ATOM 642 C CA . GLY A 1 82 ? -0.106 -4.732 10.518 1.00 88.88 82 GLY A CA 1
ATOM 643 C C . GLY A 1 82 ? -0.154 -3.226 10.783 1.00 88.88 82 GLY A C 1
ATOM 644 O O . GLY A 1 82 ? -0.474 -2.796 11.893 1.00 88.88 82 GLY A O 1
ATOM 645 N N . TRP A 1 83 ? 0.093 -2.406 9.758 1.00 89.00 83 TRP A N 1
ATOM 646 C CA . TRP A 1 83 ? -0.047 -0.954 9.858 1.00 89.00 83 TRP A CA 1
ATOM 647 C C . TRP A 1 83 ? -1.502 -0.526 10.109 1.00 89.00 83 TRP A C 1
ATOM 649 O O . TRP A 1 83 ? -1.746 0.281 11.007 1.00 89.00 83 TRP A O 1
ATOM 659 N N . MET A 1 84 ? -2.476 -1.095 9.390 1.00 87.75 84 MET A N 1
ATOM 660 C CA . MET A 1 84 ? -3.904 -0.821 9.615 1.00 87.75 84 MET A CA 1
ATOM 661 C C . MET A 1 84 ? -4.332 -1.153 11.044 1.00 87.75 84 MET A C 1
ATOM 663 O O . MET A 1 84 ? -5.030 -0.363 11.676 1.00 87.75 84 MET A O 1
ATOM 667 N N . ARG A 1 85 ? -3.882 -2.295 11.574 1.00 88.25 85 ARG A N 1
ATOM 668 C CA . ARG A 1 85 ? -4.186 -2.719 12.943 1.00 88.25 85 ARG A CA 1
ATOM 669 C C . ARG A 1 85 ? -3.636 -1.730 13.971 1.00 88.25 85 ARG A C 1
ATOM 671 O O . ARG A 1 85 ? -4.368 -1.335 14.870 1.00 88.25 85 ARG A O 1
ATOM 678 N N . LYS A 1 86 ? -2.401 -1.248 13.788 1.00 86.94 86 LYS A N 1
ATOM 679 C CA . LYS A 1 86 ? -1.817 -0.197 14.643 1.00 86.94 86 LYS A CA 1
ATOM 680 C C . LYS A 1 86 ? -2.612 1.109 14.596 1.00 86.94 86 LYS A C 1
ATOM 682 O O . LYS A 1 86 ? -2.761 1.767 15.620 1.00 86.94 86 LYS A O 1
ATOM 687 N N . GLN A 1 87 ? -3.119 1.499 13.422 1.00 84.94 87 GLN A N 1
ATOM 688 C CA . GLN A 1 87 ? -3.973 2.687 13.291 1.00 84.94 87 GLN A CA 1
ATOM 689 C C . GLN A 1 87 ? -5.318 2.509 14.002 1.00 84.94 87 GLN A C 1
ATOM 691 O O . GLN A 1 87 ? -5.801 3.455 14.615 1.00 84.94 87 GLN A O 1
ATOM 696 N N . ALA A 1 88 ? -5.900 1.308 13.943 1.00 83.88 88 ALA A N 1
ATOM 697 C CA . ALA A 1 88 ? -7.129 0.990 14.662 1.00 83.88 88 ALA A CA 1
ATOM 698 C C . ALA A 1 88 ? -6.928 1.039 16.185 1.00 83.88 88 ALA A C 1
ATOM 700 O O . ALA A 1 88 ? -7.750 1.622 16.877 1.00 83.88 88 ALA A O 1
ATOM 701 N N . GLU A 1 89 ? -5.818 0.503 16.693 1.00 84.81 89 GLU A N 1
ATOM 702 C CA . GLU A 1 89 ? -5.473 0.540 18.123 1.00 84.81 89 GLU A CA 1
ATOM 703 C C . GLU A 1 89 ? -5.125 1.955 18.615 1.00 84.81 89 GLU A C 1
ATOM 705 O O . GLU A 1 89 ? -5.437 2.326 19.740 1.00 84.81 89 GLU A O 1
ATOM 710 N N . SER A 1 90 ? -4.528 2.781 17.751 1.00 82.06 90 SER A N 1
ATOM 711 C CA . SER A 1 90 ? -4.221 4.185 18.063 1.00 82.06 90 SER A CA 1
ATOM 712 C C . SER A 1 90 ? -5.450 5.101 18.032 1.00 82.06 90 SER A C 1
ATOM 714 O O . SER A 1 90 ? -5.310 6.290 18.317 1.00 82.06 90 SER A O 1
ATOM 716 N N . ARG A 1 91 ? -6.632 4.600 17.646 1.00 71.12 91 ARG A N 1
ATOM 717 C CA . ARG A 1 91 ? -7.882 5.363 17.664 1.00 71.12 91 ARG A CA 1
ATOM 718 C C . ARG A 1 91 ? -8.554 5.173 19.031 1.00 71.12 91 ARG A C 1
ATOM 720 O O . ARG A 1 91 ? -9.199 4.144 19.212 1.00 71.12 91 ARG A O 1
ATOM 727 N N . PRO A 1 92 ? -8.435 6.127 19.976 1.00 57.22 92 PRO A N 1
ATOM 728 C CA . PRO A 1 92 ? -9.260 6.099 21.174 1.00 57.22 92 PRO A CA 1
ATOM 729 C C . PRO A 1 92 ? -10.728 6.269 20.765 1.00 57.22 92 PRO A C 1
ATOM 731 O O . PRO A 1 92 ? -11.042 7.049 19.857 1.00 57.22 92 PRO A O 1
ATOM 734 N N . GLU A 1 93 ? -11.581 5.469 21.390 1.00 53.44 93 GLU A N 1
ATOM 735 C CA . GLU A 1 93 ? -13.043 5.514 21.291 1.00 53.44 93 GLU A CA 1
ATOM 736 C C . GLU A 1 93 ? -13.653 6.864 21.695 1.00 53.44 93 GLU A C 1
ATOM 738 O O . GLU A 1 93 ? -13.109 7.532 22.606 1.00 53.44 93 GLU A O 1
#

Secondary structure (DSSP, 8-state):
--------------------------S--EE-HHHHHHHH---HHHHHHHHHH-TTS---EEEEEETTEEEEEEEEHHHHHHHHHHHHHTS--

pLDDT: mean 72.53, std 17.87, range [36.69, 90.56]

Radius of gyration: 25.29 Å; chains: 1; bounding box: 47×74×54 Å

InterPro domains:
  IPR010260 DNA-binding transcriptional activator AlpA [PF05930] (32-84)

Organism: NCBI:txid1250400

Foldseek 3Di:
DDDDDDDDDDDPPVPPPDDPCVPDPPPFDWADPVVLCVVVVDDPVVLVVCVVVPVLRFDWDQPDDDPPDRPDTTGGPSSSVVSVVVVVVVDDD